Protein AF-0000000080647911 (afdb_homodimer)

Solvent-accessible surface area (backbone atoms only — not comparable to full-atom values): 6614 Å² total; per-residue (Å²): 109,50,60,20,66,79,53,61,47,77,30,85,59,62,48,72,27,66,23,82,26,75,39,93,91,25,66,87,28,44,78,44,38,31,31,69,68,48,30,49,29,31,32,51,41,39,33,70,73,70,39,66,73,65,72,77,80,124,110,50,59,19,66,80,54,62,48,77,30,86,58,63,48,70,27,64,23,82,27,77,40,95,92,24,65,86,28,44,78,44,38,31,30,69,68,47,31,50,29,29,34,52,41,38,34,72,73,70,39,67,73,65,72,76,82,123

Secondary structure (DSSP, 8-state):
-EE-TTT--EES--EEEEE----SS-TT-EEEEE-HHHHHHHHHHHHHHH--------/-EE-TTT--EES--EEEEE----SS-TT-EEEEE-HHHHHHHHHHHHHHH--------

Nearest PDB structures (foldseek):
  8rd8-assembly1_WD  TM=4.766E-01  e=2.858E+00  Psychrobacter urativorans
  6spf-assembly1_X  TM=4.023E-01  e=3.704E+00  Pseudomonas aeruginosa
  4v73-assembly1_BX  TM=4.070E-01  e=8.067E+00  Escherichia coli K-12
  3owq-assembly4_D  TM=4.207E-01  e=9.185E+00  Listeria innocua
  7unw-assembly1_Z  TM=4.017E-01  e=1.724E+00  Pseudomonas aeruginosa PAO1

Sequence (116 aa):
MADCELCGLAKPTLVPVKVQVHTLANPEGAYKGLCQDCLASCEAAYQQHFGEKKEAKKMADCELCGLAKPTLVPVKVQVHTLANPEGAYKGLCQDCLASCEAAYQQHFGEKKEAKK

Radius of gyration: 14.42 Å; Cα contacts (8 Å, |Δi|>4): 205; chains: 2; bounding box: 37×38×33 Å

Foldseek 3Di:
DDAAPPPRDDDPAWDWDWDCDCDPVCNRTDIGTHDPVVVVVVVVVCCVPVNDPPPPPD/DDAAPPPRDDDPAWDWDWDQDCDPVCNRTDIGTHDPVVVVVVVVVCCVPVNDPPPPPD

Structure (mmCIF, N/CA/C/O backbone):
data_AF-0000000080647911-model_v1
#
loop_
_entity.id
_entity.type
_entity.pdbx_description
1 polymer 'F420H2 dehydrogenase subunit O'
#
loop_
_atom_site.group_PDB
_atom_site.id
_atom_site.type_symbol
_atom_site.label_atom_id
_atom_site.label_alt_id
_atom_site.label_comp_id
_atom_site.label_asym_id
_atom_site.label_entity_id
_atom_site.label_seq_id
_atom_site.pdbx_PDB_ins_code
_atom_site.Cartn_x
_atom_site.Cartn_y
_atom_site.Cartn_z
_atom_site.occupancy
_atom_site.B_iso_or_equiv
_atom_site.auth_seq_id
_atom_site.auth_comp_id
_atom_site.auth_asym_id
_atom_site.auth_atom_id
_atom_site.pdbx_PDB_model_num
ATOM 1 N N . MET A 1 1 ? 0.81 2.676 -18.812 1 86.94 1 MET A N 1
ATOM 2 C CA . MET A 1 1 ? -0.008 2.176 -17.719 1 86.94 1 MET A CA 1
ATOM 3 C C . MET A 1 1 ? 0.733 1.097 -16.938 1 86.94 1 MET A C 1
ATOM 5 O O . MET A 1 1 ? 1.538 0.355 -17.5 1 86.94 1 MET A O 1
ATOM 9 N N . ALA A 1 2 ? 0.748 1.232 -15.672 1 92.75 2 ALA A N 1
ATOM 10 C CA . ALA A 1 2 ? 1.342 0.217 -14.812 1 92.75 2 ALA A CA 1
ATOM 11 C C . ALA A 1 2 ? 0.352 -0.241 -13.742 1 92.75 2 ALA A C 1
ATOM 13 O O . ALA A 1 2 ? -0.622 0.457 -13.445 1 92.75 2 ALA A O 1
ATOM 14 N N . ASP A 1 3 ? 0.568 -1.444 -13.227 1 94.31 3 ASP A N 1
ATOM 15 C CA . ASP A 1 3 ? -0.357 -2.002 -12.25 1 94.31 3 ASP A CA 1
ATOM 16 C C . ASP A 1 3 ? -0.062 -1.464 -10.852 1 94.31 3 ASP A C 1
ATOM 18 O O . ASP A 1 3 ? 1.095 -1.431 -10.422 1 94.31 3 ASP A O 1
ATOM 22 N N . CYS A 1 4 ? -1.079 -0.994 -10.172 1 95.94 4 CYS A N 1
ATOM 23 C CA . CYS A 1 4 ? -0.99 -0.615 -8.766 1 95.94 4 CYS A CA 1
ATOM 24 C C . CYS A 1 4 ? -0.626 -1.814 -7.898 1 95.94 4 CYS A C 1
ATOM 26 O O . CYS A 1 4 ? -1.189 -2.898 -8.062 1 95.94 4 CYS A O 1
ATOM 28 N N . GLU A 1 5 ? 0.224 -1.576 -6.918 1 94.81 5 GLU A N 1
ATOM 29 C CA . GLU A 1 5 ? 0.729 -2.688 -6.117 1 94.81 5 GLU A CA 1
ATOM 30 C C . GLU A 1 5 ? -0.291 -3.121 -5.066 1 94.81 5 GLU A C 1
ATOM 32 O O . GLU A 1 5 ? -0.164 -4.195 -4.477 1 94.81 5 GLU A O 1
ATOM 37 N N . LEU A 1 6 ? -1.321 -2.32 -4.867 1 94.94 6 LEU A N 1
ATOM 38 C CA . LEU A 1 6 ? -2.309 -2.695 -3.861 1 94.94 6 LEU A CA 1
ATOM 39 C C . LEU A 1 6 ? -3.58 -3.227 -4.52 1 94.94 6 LEU A C 1
ATOM 41 O O . LEU A 1 6 ? -4.035 -4.328 -4.203 1 94.94 6 LEU A O 1
ATOM 45 N N . CYS A 1 7 ? -4.188 -2.557 -5.473 1 92.69 7 CYS A N 1
ATOM 46 C CA . CYS A 1 7 ? -5.457 -2.992 -6.043 1 92.69 7 CYS A CA 1
ATOM 47 C C . CYS A 1 7 ? -5.227 -3.873 -7.266 1 92.69 7 CYS A C 1
ATOM 49 O O . CYS A 1 7 ? -6.133 -4.586 -7.699 1 92.69 7 CYS A O 1
ATOM 51 N N . GLY A 1 8 ? -4.008 -3.85 -7.871 1 91.5 8 GLY A N 1
ATOM 52 C CA . GLY A 1 8 ? -3.691 -4.695 -9.008 1 91.5 8 GLY A CA 1
ATOM 53 C C . GLY A 1 8 ? -4.262 -4.18 -10.312 1 91.5 8 GLY A C 1
ATOM 54 O O . GLY A 1 8 ? -4.121 -4.824 -11.359 1 91.5 8 GLY A O 1
ATOM 55 N N . LEU A 1 9 ? -4.875 -2.996 -10.32 1 89.62 9 LEU A N 1
ATOM 56 C CA . LEU A 1 9 ? -5.484 -2.443 -11.523 1 89.62 9 LEU A CA 1
ATOM 57 C C . LEU A 1 9 ? -4.477 -1.605 -12.305 1 89.62 9 LEU A C 1
ATOM 59 O O . LEU A 1 9 ? -3.604 -0.966 -11.711 1 89.62 9 LEU A O 1
ATOM 63 N N . ALA A 1 10 ? -4.691 -1.656 -13.602 1 92.25 10 ALA A N 1
ATOM 64 C CA . ALA A 1 10 ? -3.873 -0.822 -14.477 1 92.25 10 ALA A CA 1
ATOM 65 C C . ALA A 1 10 ? -4.312 0.638 -14.414 1 92.25 10 ALA A C 1
ATOM 67 O O . ALA A 1 10 ? -5.488 0.95 -14.617 1 92.25 10 ALA A O 1
ATOM 68 N N . LYS A 1 11 ? -3.314 1.508 -14.047 1 92.69 11 LYS A N 1
ATOM 69 C CA . LYS A 1 11 ? -3.584 2.936 -13.906 1 92.69 11 LYS A CA 1
ATOM 70 C C . LYS A 1 11 ? -2.613 3.766 -14.742 1 92.69 11 LYS A C 1
ATOM 72 O O . LYS A 1 11 ? -1.468 3.361 -14.953 1 92.69 11 LYS A O 1
ATOM 77 N N . PRO A 1 12 ? -3.158 4.945 -15.227 1 93.25 12 PRO A N 1
ATOM 78 C CA . PRO A 1 12 ? -2.299 5.777 -16.078 1 93.25 12 PRO A CA 1
ATOM 79 C C . PRO A 1 12 ? -1.098 6.344 -15.32 1 93.25 12 PRO A C 1
ATOM 81 O O . PRO A 1 12 ? -0.047 6.59 -15.922 1 93.25 12 PRO A O 1
ATOM 84 N N . THR A 1 13 ? -1.281 6.602 -14.039 1 93.62 13 THR A N 1
ATOM 85 C CA . THR A 1 13 ? -0.213 7.168 -13.227 1 93.62 13 THR A CA 1
ATOM 86 C C . THR A 1 13 ? -0.153 6.48 -11.859 1 93.62 13 THR A C 1
ATOM 88 O O . THR A 1 13 ? -1.182 6.062 -11.328 1 93.62 13 THR A O 1
ATOM 91 N N . LEU A 1 14 ? 1.068 6.262 -11.516 1 97.12 14 LEU A N 1
ATOM 92 C CA . LEU A 1 14 ? 1.311 5.734 -10.18 1 97.12 14 LEU A CA 1
ATOM 93 C C . LEU A 1 14 ? 2.211 6.672 -9.383 1 97.12 14 LEU A C 1
ATOM 95 O O . LEU A 1 14 ? 3.072 7.348 -9.953 1 97.12 14 LEU A O 1
ATOM 99 N N . VAL A 1 15 ? 1.99 6.758 -8.086 1 97.06 15 VAL A N 1
ATOM 100 C CA . VAL A 1 15 ? 2.836 7.512 -7.168 1 97.06 15 VAL A CA 1
ATOM 101 C C . VAL A 1 15 ? 3.848 6.574 -6.512 1 97.06 15 VAL A C 1
ATOM 103 O O . VAL A 1 15 ? 3.473 5.547 -5.938 1 97.06 15 VAL A O 1
ATOM 106 N N . PRO A 1 16 ? 5.125 6.898 -6.656 1 96.81 16 PRO A N 1
ATOM 107 C CA . PRO A 1 16 ? 6.133 6.055 -6.012 1 96.81 16 PRO A CA 1
ATOM 108 C C . PRO A 1 16 ? 6.121 6.18 -4.488 1 96.81 16 PRO A C 1
ATOM 110 O O . PRO A 1 16 ? 6.098 7.293 -3.957 1 96.81 16 PRO A O 1
ATOM 113 N N . VAL A 1 17 ? 6.125 5 -3.844 1 96.69 17 VAL A N 1
ATOM 114 C CA . VAL A 1 17 ? 6.195 4.938 -2.389 1 96.69 17 VAL A CA 1
ATOM 115 C C . VAL A 1 17 ? 7.422 4.129 -1.968 1 96.69 17 VAL A C 1
ATOM 117 O O . VAL A 1 17 ? 7.598 2.986 -2.4 1 96.69 17 VAL A O 1
ATOM 12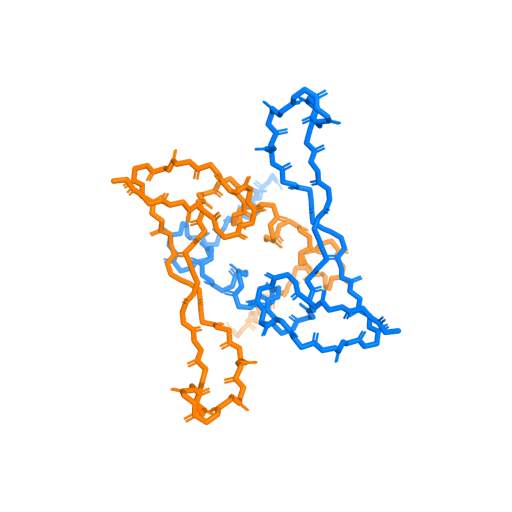0 N N . LYS A 1 18 ? 8.281 4.711 -1.096 1 94.5 18 LYS A N 1
ATOM 121 C CA . LYS A 1 18 ? 9.453 3.996 -0.601 1 94.5 18 LYS A CA 1
ATOM 122 C C . LYS A 1 18 ? 9.086 3.09 0.571 1 94.5 18 LYS A C 1
ATOM 124 O O . LYS A 1 18 ? 8.5 3.545 1.557 1 94.5 18 LYS A O 1
ATOM 129 N N . VAL A 1 19 ? 9.336 1.818 0.325 1 93.44 19 VAL A N 1
ATOM 130 C CA . VAL A 1 19 ? 9.07 0.863 1.395 1 93.44 19 VAL A CA 1
ATOM 131 C C . VAL A 1 19 ? 10.383 0.259 1.891 1 93.44 19 VAL A C 1
ATOM 133 O O . VAL A 1 19 ? 11.305 0.03 1.104 1 93.44 19 VAL A O 1
ATOM 136 N N . GLN A 1 20 ? 10.422 0.04 3.203 1 83 20 GLN A N 1
ATOM 137 C CA . GLN A 1 20 ? 11.656 -0.433 3.811 1 83 20 GLN A CA 1
ATOM 138 C C . GLN A 1 20 ? 11.773 -1.951 3.715 1 83 20 GLN A C 1
ATOM 140 O O . GLN A 1 20 ? 11.227 -2.674 4.551 1 83 20 GLN A O 1
ATOM 145 N N . VAL A 1 21 ? 12.242 -2.445 2.6 1 80.44 21 VAL A N 1
ATOM 146 C CA . VAL A 1 21 ? 12.57 -3.855 2.414 1 80.44 21 VAL A CA 1
ATOM 147 C C . VAL A 1 21 ? 14.086 -4.031 2.387 1 80.44 21 VAL A C 1
ATOM 149 O O . VAL A 1 21 ? 14.797 -3.27 1.72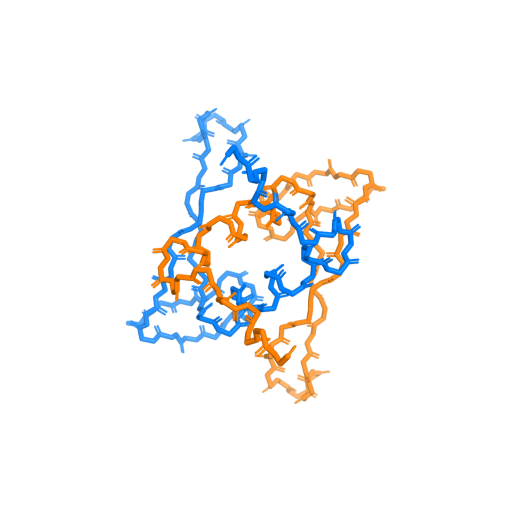6 1 80.44 21 VAL A O 1
ATOM 152 N N . HIS A 1 22 ? 14.578 -4.812 3.375 1 77 22 HIS A N 1
ATOM 153 C CA . HIS A 1 22 ? 16.016 -5 3.48 1 77 22 HIS A CA 1
ATOM 154 C C . HIS A 1 22 ? 16.438 -6.367 2.943 1 77 22 HIS A C 1
ATOM 156 O O . HIS A 1 22 ? 16.734 -7.277 3.719 1 77 22 HIS A O 1
ATOM 162 N N . THR A 1 23 ? 16.25 -6.469 1.692 1 74.44 23 THR A N 1
ATOM 163 C CA . THR A 1 23 ? 16.75 -7.668 1.037 1 74.44 23 THR A CA 1
ATOM 164 C C . THR A 1 23 ? 18.094 -7.387 0.358 1 74.44 23 THR A C 1
ATOM 166 O O . THR A 1 23 ? 18.516 -6.23 0.254 1 74.44 23 THR A O 1
ATOM 169 N N . LEU A 1 24 ? 18.781 -8.414 0.053 1 80.56 24 LEU A N 1
ATOM 170 C CA . LEU A 1 24 ? 20.062 -8.273 -0.637 1 80.56 24 LEU A CA 1
ATOM 171 C C . LEU A 1 24 ? 19.906 -7.406 -1.887 1 80.56 24 LEU A C 1
ATOM 173 O O . LEU A 1 24 ? 20.797 -6.613 -2.207 1 80.56 24 LEU A O 1
ATOM 177 N N . ALA A 1 25 ? 18.828 -7.555 -2.559 1 77.19 25 ALA A N 1
ATOM 178 C CA . ALA A 1 25 ? 18.562 -6.809 -3.787 1 77.19 25 ALA A CA 1
ATOM 179 C C . ALA A 1 25 ? 18.156 -5.371 -3.479 1 77.19 25 ALA A C 1
ATOM 181 O O . ALA A 1 25 ? 18.391 -4.465 -4.281 1 77.19 25 ALA A O 1
ATOM 182 N N . ASN A 1 26 ? 17.547 -5.117 -2.348 1 77.44 26 ASN A N 1
ATOM 183 C CA . ASN A 1 26 ? 17.094 -3.791 -1.96 1 77.44 26 ASN A CA 1
ATOM 184 C C . ASN A 1 26 ? 17.453 -3.473 -0.512 1 77.44 26 ASN A C 1
ATOM 186 O O . ASN A 1 26 ? 16.562 -3.381 0.346 1 77.44 26 ASN A O 1
ATOM 190 N N . PRO A 1 27 ? 18.766 -3.217 -0.279 1 79.62 27 PRO A N 1
ATOM 191 C CA . PRO A 1 27 ? 19.203 -3.041 1.104 1 79.62 27 PRO A CA 1
ATOM 192 C C . PRO A 1 27 ? 18.672 -1.765 1.743 1 79.62 27 PRO A C 1
ATOM 194 O O . PRO A 1 27 ? 18.594 -1.669 2.971 1 79.62 27 PRO A O 1
ATOM 197 N N . GLU A 1 28 ? 18.391 -0.787 0.853 1 79.81 28 GLU A N 1
ATOM 198 C CA . GLU A 1 28 ? 17.969 0.481 1.437 1 79.81 28 GLU A CA 1
ATOM 199 C C . GLU A 1 28 ? 16.453 0.68 1.286 1 79.81 28 GLU A C 1
ATOM 201 O O . GLU A 1 28 ? 15.922 1.708 1.699 1 79.81 28 GLU A O 1
ATOM 206 N N . GLY A 1 29 ? 15.82 -0.229 0.703 1 87.75 29 GLY A N 1
ATOM 207 C CA . GLY A 1 29 ? 14.398 -0.106 0.436 1 87.75 29 GLY A CA 1
ATOM 208 C C . GLY A 1 29 ? 14.055 -0.245 -1.034 1 87.75 29 GLY A C 1
ATOM 209 O O . GLY A 1 29 ? 14.945 -0.382 -1.876 1 87.75 29 GLY A O 1
ATOM 210 N N . ALA A 1 30 ? 12.789 -0.427 -1.296 1 90.31 30 ALA A N 1
ATOM 211 C CA . ALA A 1 30 ? 12.258 -0.532 -2.652 1 90.31 30 ALA A CA 1
ATOM 212 C C . ALA A 1 30 ? 11.117 0.457 -2.873 1 90.31 30 ALA A C 1
ATOM 214 O O . ALA A 1 30 ? 10.547 0.979 -1.913 1 90.31 30 ALA A O 1
ATOM 215 N N . TYR A 1 31 ? 10.953 0.765 -4.227 1 93.31 31 TYR A N 1
ATOM 216 C CA . TYR A 1 31 ? 9.836 1.635 -4.562 1 93.31 31 TYR A CA 1
ATOM 217 C C . TYR A 1 31 ? 8.648 0.825 -5.078 1 93.31 31 TYR A C 1
ATOM 219 O O . TYR A 1 31 ? 8.828 -0.124 -5.848 1 93.31 31 TYR A O 1
ATOM 227 N N . LYS A 1 32 ? 7.473 1.165 -4.531 1 95.56 32 LYS A N 1
ATOM 228 C CA . LYS A 1 32 ? 6.203 0.602 -4.977 1 95.56 32 LYS A CA 1
ATOM 229 C C . LYS A 1 32 ? 5.301 1.68 -5.574 1 95.56 32 LYS A C 1
ATOM 231 O O . LYS A 1 32 ? 5.258 2.807 -5.074 1 95.56 32 LYS A O 1
ATOM 236 N N . GLY A 1 33 ? 4.605 1.303 -6.676 1 96.88 33 GLY A N 1
ATOM 237 C CA . GLY A 1 33 ? 3.705 2.248 -7.32 1 96.88 33 GLY A CA 1
ATOM 238 C C . GLY A 1 33 ? 2.256 2.064 -6.91 1 96.88 33 GLY A C 1
ATOM 239 O O . GLY A 1 33 ? 1.679 0.995 -7.117 1 96.88 33 GLY A O 1
ATOM 240 N N . LEU A 1 34 ? 1.662 3.111 -6.359 1 97.06 34 LEU A N 1
ATOM 241 C CA . LEU A 1 34 ? 0.261 3.078 -5.953 1 97.06 34 LEU A CA 1
ATOM 242 C C . LEU A 1 34 ? -0.554 4.105 -6.734 1 97.06 34 LEU A C 1
ATOM 244 O O . LEU A 1 34 ? -0.067 5.199 -7.023 1 97.06 34 LEU A O 1
ATOM 248 N N . CYS A 1 35 ? -1.748 3.746 -7.055 1 96.12 35 CYS A N 1
ATOM 249 C CA . CYS A 1 35 ? -2.629 4.723 -7.691 1 96.12 35 CYS A CA 1
ATOM 250 C C . CYS A 1 35 ? -3.168 5.715 -6.668 1 96.12 35 CYS A C 1
ATOM 252 O O . CYS A 1 35 ? -3.006 5.52 -5.461 1 96.12 35 CYS A O 1
ATOM 254 N N . GLN A 1 36 ? -3.77 6.719 -7.133 1 94.88 36 GLN A N 1
ATOM 255 C CA . GLN A 1 36 ? -4.238 7.793 -6.262 1 94.88 36 GLN A CA 1
ATOM 256 C C . GLN A 1 36 ? -5.289 7.285 -5.281 1 94.88 36 GLN A C 1
ATOM 258 O O . GLN A 1 36 ? -5.281 7.648 -4.105 1 94.88 36 GLN A O 1
ATOM 263 N N . ASP A 1 37 ? -6.16 6.434 -5.68 1 93.62 37 ASP A N 1
ATOM 264 C CA . ASP A 1 37 ? -7.246 5.938 -4.836 1 93.62 37 ASP A CA 1
ATOM 265 C C . ASP A 1 37 ? -6.703 5.094 -3.686 1 93.62 37 ASP A C 1
ATOM 267 O O . ASP A 1 37 ? -7.141 5.238 -2.543 1 93.62 37 ASP A O 1
ATOM 271 N N . CYS A 1 38 ? -5.793 4.258 -4.027 1 96.12 38 CYS A N 1
ATOM 272 C CA . CYS A 1 38 ? -5.207 3.414 -2.992 1 96.12 38 CYS A CA 1
ATOM 273 C C . CYS A 1 38 ? -4.355 4.238 -2.035 1 96.12 38 CYS A C 1
ATOM 275 O O . CYS A 1 38 ? -4.352 3.99 -0.828 1 96.12 38 CYS A O 1
ATOM 277 N N . LEU A 1 39 ? -3.627 5.25 -2.574 1 96.5 39 LEU A N 1
ATOM 278 C CA . LEU A 1 39 ? -2.826 6.117 -1.715 1 96.5 39 LEU A CA 1
ATOM 279 C C . LEU A 1 39 ? -3.715 6.902 -0.756 1 96.5 39 LEU A C 1
ATOM 281 O O . LEU A 1 39 ? -3.371 7.074 0.416 1 96.5 39 LEU A O 1
ATOM 285 N N . ALA A 1 40 ? -4.852 7.324 -1.248 1 95.38 40 ALA A N 1
ATOM 286 C CA . ALA A 1 40 ? -5.805 8.039 -0.4 1 95.38 40 ALA A CA 1
ATOM 287 C C . ALA A 1 40 ? -6.344 7.129 0.7 1 95.38 40 ALA A C 1
ATOM 289 O O . ALA A 1 40 ? -6.52 7.562 1.842 1 95.38 40 ALA A O 1
ATOM 290 N N . SER A 1 41 ? -6.613 5.918 0.319 1 95.88 41 SER A N 1
ATOM 291 C CA . SER A 1 41 ? -7.066 4.949 1.309 1 95.88 41 SER A CA 1
ATOM 292 C C . SER A 1 41 ? -6.012 4.727 2.389 1 95.88 41 SER A C 1
ATOM 294 O O . SER A 1 41 ? -6.344 4.586 3.568 1 95.88 41 SER A O 1
ATOM 296 N N . CYS A 1 42 ? -4.75 4.676 2.014 1 96.56 42 CYS A N 1
ATOM 297 C CA . CYS A 1 42 ? -3.656 4.516 2.965 1 96.56 42 CYS A CA 1
ATOM 298 C C . CYS A 1 42 ? -3.559 5.715 3.896 1 96.56 42 CYS A C 1
ATOM 300 O O . CYS A 1 42 ? -3.35 5.559 5.102 1 96.56 42 CYS A O 1
ATOM 302 N N . GLU A 1 43 ? -3.711 6.883 3.322 1 95.38 43 GLU A N 1
ATOM 303 C CA . GLU A 1 43 ? -3.666 8.109 4.113 1 95.38 43 GLU A CA 1
ATOM 304 C C . GLU A 1 43 ? -4.781 8.141 5.152 1 95.38 43 GLU A C 1
ATOM 306 O O . GLU A 1 43 ? -4.543 8.461 6.32 1 95.38 43 GLU A O 1
ATOM 311 N N . ALA A 1 44 ? -5.969 7.766 4.715 1 94.94 44 ALA A N 1
ATOM 312 C CA . ALA A 1 44 ? -7.113 7.723 5.625 1 94.94 44 ALA A CA 1
ATOM 313 C C . ALA A 1 44 ? -6.887 6.711 6.742 1 94.94 44 ALA A C 1
ATOM 315 O O . ALA A 1 44 ? -7.195 6.98 7.906 1 94.94 44 ALA A O 1
ATOM 316 N N . ALA A 1 45 ? -6.355 5.602 6.402 1 96 45 ALA A N 1
ATOM 317 C CA . ALA A 1 45 ? -6.086 4.566 7.395 1 96 45 ALA A CA 1
ATOM 318 C C . ALA A 1 45 ? -5.039 5.027 8.398 1 96 45 ALA A C 1
ATOM 320 O O . ALA A 1 45 ? -5.16 4.762 9.602 1 96 45 ALA A O 1
ATOM 321 N N . TYR A 1 46 ? -4.043 5.684 7.914 1 95.19 46 TYR A N 1
ATOM 322 C CA . TYR A 1 46 ? -3.01 6.215 8.797 1 95.19 46 TYR A CA 1
ATOM 323 C C . TYR A 1 46 ? -3.602 7.188 9.805 1 95.19 46 TYR A C 1
ATOM 325 O O . TYR A 1 46 ? -3.342 7.078 11.008 1 95.19 46 TYR A O 1
ATOM 333 N N . GLN A 1 47 ? -4.449 8.031 9.266 1 94.12 47 GLN A N 1
ATOM 334 C CA . GLN A 1 47 ? -5.043 9.055 10.117 1 94.12 47 GLN A CA 1
ATOM 335 C C . GLN A 1 47 ? -6.008 8.445 11.125 1 94.12 47 GLN A C 1
ATOM 337 O O . GLN A 1 47 ? -6.062 8.875 12.281 1 94.12 47 GLN A O 1
ATOM 342 N N . GLN A 1 48 ? -6.645 7.5 10.727 1 94.81 48 GLN A N 1
ATOM 343 C CA . GLN A 1 48 ? -7.605 6.828 11.594 1 94.81 48 GLN A CA 1
ATOM 344 C C . GLN A 1 48 ? -6.898 6.066 12.711 1 94.81 48 GLN A C 1
ATOM 346 O O . GLN A 1 48 ? -7.383 6.031 13.844 1 94.81 48 GLN A O 1
ATOM 351 N N . HIS A 1 49 ? -5.793 5.5 12.484 1 94.88 49 HIS A N 1
ATOM 352 C CA . HIS A 1 49 ? -5.141 4.602 13.43 1 94.88 49 HIS A CA 1
ATOM 353 C C . HIS A 1 49 ? -4.102 5.34 14.266 1 94.88 49 HIS A C 1
ATOM 355 O O . HIS A 1 49 ? -3.869 4.988 15.43 1 94.88 49 HIS A O 1
ATOM 361 N N . PHE A 1 50 ? -3.498 6.234 13.641 1 91.81 50 PHE A N 1
ATOM 362 C CA . PHE A 1 50 ? -2.371 6.855 14.328 1 91.81 50 PHE A CA 1
ATOM 363 C C . PHE A 1 50 ? -2.621 8.344 14.539 1 91.81 50 PHE A C 1
ATOM 365 O O . PHE A 1 50 ? -1.898 9 15.297 1 91.81 50 PHE A O 1
ATOM 372 N N . GLY A 1 51 ? -3.736 8.766 14.086 1 78.81 51 GLY A N 1
ATOM 373 C CA . GLY A 1 51 ? -4.109 10.156 14.305 1 78.81 51 GLY A CA 1
ATOM 374 C C . GLY A 1 51 ? -3.393 11.117 13.367 1 78.81 51 GLY A C 1
ATOM 375 O O . GLY A 1 51 ? -2.459 10.727 12.664 1 78.81 51 GLY A O 1
ATOM 376 N N . GLU A 1 52 ? -4.188 12.109 12.969 1 64.19 52 GLU A N 1
ATOM 377 C CA . GLU A 1 52 ? -3.631 13.172 12.141 1 64.19 52 GLU A CA 1
ATOM 378 C C . GLU A 1 52 ? -2.291 13.656 12.688 1 64.19 52 GLU A C 1
ATOM 380 O O . GLU A 1 52 ? -2.127 13.805 13.898 1 64.19 52 GLU A O 1
ATOM 385 N N . LYS A 1 53 ? -1.193 13.039 12.117 1 53.31 53 LYS A N 1
ATOM 386 C CA . LYS A 1 53 ? -0.008 13.727 12.617 1 53.31 53 LYS A CA 1
ATOM 387 C C . LYS A 1 53 ? -0.278 15.219 12.805 1 53.31 53 LYS A C 1
ATOM 389 O O . LYS A 1 53 ? -0.63 15.914 11.844 1 53.31 53 LYS A O 1
ATOM 394 N N . LYS A 1 54 ? -0.848 15.656 13.82 1 44.44 54 LYS A N 1
ATOM 395 C CA . LYS A 1 54 ? -0.798 17.094 14.078 1 44.44 54 LYS A CA 1
ATOM 396 C C . LYS A 1 54 ? 0.462 17.719 13.477 1 44.44 54 LYS A C 1
ATOM 398 O O . LYS A 1 54 ? 1.576 17.281 13.781 1 44.44 54 LYS A O 1
ATOM 403 N N . GLU A 1 55 ? 0.649 18.125 12.148 1 40.84 55 GLU A N 1
ATOM 404 C CA . GLU A 1 55 ? 1.721 19.109 11.969 1 40.84 55 GLU A CA 1
ATOM 405 C C . GLU A 1 55 ? 2.188 19.672 13.305 1 40.84 55 GLU A C 1
ATOM 407 O O . GLU A 1 55 ? 1.376 20.156 14.102 1 40.84 55 GLU A O 1
ATOM 412 N N . ALA A 1 56 ? 3.119 19.109 14.094 1 39.56 56 ALA A N 1
ATOM 413 C CA . ALA A 1 56 ? 3.734 19.938 15.125 1 39.56 56 ALA A CA 1
ATOM 414 C C . ALA A 1 56 ? 3.721 21.406 14.719 1 39.56 56 ALA A C 1
ATOM 416 O O . ALA A 1 56 ? 4.293 21.781 13.695 1 39.56 56 ALA A O 1
ATOM 417 N N . LYS A 1 57 ? 2.652 22.234 14.859 1 38.88 57 LYS A N 1
ATOM 418 C CA . LYS A 1 57 ? 2.758 23.688 15.016 1 38.88 57 LYS A CA 1
ATOM 419 C C . LYS A 1 57 ? 4.086 24.078 15.648 1 38.88 57 LYS A C 1
ATOM 421 O O . LYS A 1 57 ? 4.316 23.812 16.828 1 38.88 57 LYS A O 1
ATOM 426 N N . LYS A 1 58 ? 5.293 23.969 15.047 1 34.28 58 LYS A N 1
ATOM 427 C CA . LYS A 1 58 ? 6.16 25.031 15.555 1 34.28 58 LYS A CA 1
ATOM 428 C C . LYS A 1 58 ? 5.535 26.406 15.336 1 34.28 58 LYS A C 1
ATOM 430 O O . LYS A 1 58 ? 4.98 26.688 14.266 1 34.28 58 LYS A O 1
ATOM 435 N N . MET B 1 1 ? 1.552 -13.266 13.086 1 87.5 1 MET B N 1
ATOM 436 C CA . MET B 1 1 ? 2.297 -12.43 12.148 1 87.5 1 MET B CA 1
ATOM 437 C C . MET B 1 1 ? 1.785 -12.617 10.727 1 87.5 1 MET B C 1
ATOM 439 O O . MET B 1 1 ? 1.337 -13.703 10.359 1 87.5 1 MET B O 1
ATOM 443 N N . ALA B 1 2 ? 1.549 -11.555 10.078 1 92.81 2 ALA B N 1
ATOM 444 C CA . ALA B 1 2 ? 1.149 -11.602 8.672 1 92.81 2 ALA B CA 1
ATOM 445 C C . ALA B 1 2 ? 2.064 -10.742 7.812 1 92.81 2 ALA B C 1
ATOM 447 O O . ALA B 1 2 ? 2.744 -9.844 8.32 1 92.81 2 ALA B O 1
ATOM 448 N N . ASP B 1 3 ? 2.129 -11.078 6.523 1 94.31 3 ASP B N 1
ATOM 449 C CA . ASP B 1 3 ? 3.021 -10.352 5.625 1 94.31 3 ASP B CA 1
ATOM 450 C C . ASP B 1 3 ? 2.381 -9.055 5.152 1 94.31 3 ASP B C 1
ATOM 452 O O . ASP B 1 3 ? 1.216 -9.039 4.75 1 94.31 3 ASP B O 1
ATOM 456 N N . CYS B 1 4 ? 3.105 -7.957 5.27 1 95.81 4 CYS B N 1
ATOM 457 C CA . CYS B 1 4 ? 2.707 -6.676 4.699 1 95.81 4 CYS B CA 1
ATOM 458 C C . CYS B 1 4 ? 2.584 -6.766 3.182 1 95.81 4 CYS B C 1
ATOM 460 O O . CYS B 1 4 ? 3.455 -7.336 2.518 1 95.81 4 CYS B O 1
ATOM 462 N N . GLU B 1 5 ? 1.578 -6.117 2.639 1 94.81 5 GLU B N 1
ATOM 463 C CA . GLU B 1 5 ? 1.305 -6.254 1.212 1 94.81 5 GLU B CA 1
ATOM 464 C C . GLU B 1 5 ? 2.238 -5.379 0.383 1 94.81 5 GLU B C 1
ATOM 466 O O . GLU B 1 5 ? 2.34 -5.547 -0.834 1 94.81 5 GLU B O 1
ATOM 471 N N . LEU B 1 6 ? 2.959 -4.484 1.037 1 94.88 6 LEU B N 1
ATOM 472 C CA . LEU B 1 6 ? 3.857 -3.621 0.276 1 94.88 6 LEU B CA 1
ATOM 473 C C . LEU B 1 6 ? 5.309 -4.066 0.445 1 94.88 6 LEU B C 1
ATOM 475 O O . LEU B 1 6 ? 6.004 -4.312 -0.542 1 94.88 6 LEU B O 1
ATOM 479 N N . CYS B 1 7 ? 5.812 -4.25 1.643 1 92.56 7 CYS B N 1
ATOM 480 C CA . CYS B 1 7 ? 7.219 -4.574 1.832 1 92.56 7 CYS B CA 1
ATOM 481 C C . CYS B 1 7 ? 7.438 -6.082 1.853 1 92.56 7 CYS B C 1
ATOM 483 O O . CYS B 1 7 ? 8.562 -6.555 1.689 1 92.56 7 CYS B O 1
ATOM 485 N N . GLY B 1 8 ? 6.375 -6.895 2.068 1 91.56 8 GLY B N 1
ATOM 486 C CA . GLY B 1 8 ? 6.484 -8.344 2.053 1 91.56 8 GLY B CA 1
ATOM 487 C C . GLY B 1 8 ? 7.066 -8.906 3.336 1 91.56 8 GLY B C 1
ATOM 488 O O . GLY B 1 8 ? 7.27 -10.117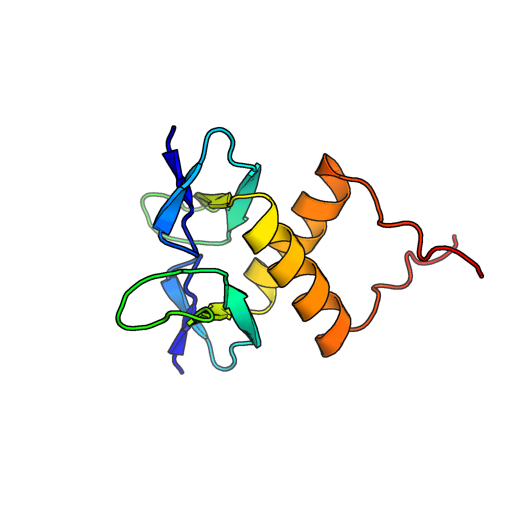 3.451 1 91.56 8 GLY B O 1
ATOM 489 N N . LEU B 1 9 ? 7.312 -8.07 4.348 1 89.5 9 LEU B N 1
ATOM 490 C CA . LEU B 1 9 ? 7.906 -8.531 5.602 1 89.5 9 LEU B CA 1
ATOM 491 C C . LEU B 1 9 ? 6.824 -8.977 6.582 1 89.5 9 LEU B C 1
ATOM 493 O O . LEU B 1 9 ? 5.727 -8.414 6.598 1 89.5 9 LEU B O 1
ATOM 497 N N . ALA B 1 10 ? 7.223 -9.953 7.363 1 92.25 10 ALA B N 1
ATOM 498 C CA . ALA B 1 10 ? 6.332 -10.422 8.422 1 92.25 10 ALA B CA 1
ATOM 499 C C . ALA B 1 10 ? 6.316 -9.438 9.594 1 92.25 10 ALA B C 1
ATOM 501 O O . ALA B 1 10 ? 7.367 -9.102 10.141 1 92.25 10 ALA B O 1
ATOM 502 N N . LYS B 1 11 ? 5.082 -8.961 9.898 1 92.69 11 LYS B N 1
ATOM 503 C CA . LYS B 1 11 ? 4.902 -7.984 10.969 1 92.69 11 LYS B CA 1
ATOM 504 C C . LYS B 1 11 ? 3.859 -8.461 11.977 1 92.69 11 LYS B C 1
ATOM 506 O O . LYS B 1 11 ? 2.928 -9.18 11.617 1 92.69 11 LYS B O 1
ATOM 511 N N . PRO B 1 12 ? 4.098 -8.031 13.281 1 93.38 12 PRO B N 1
ATOM 512 C CA . PRO B 1 12 ? 3.162 -8.484 14.312 1 93.38 12 PRO B CA 1
ATOM 513 C C . PRO B 1 12 ? 1.752 -7.934 14.117 1 93.38 12 PRO B C 1
ATOM 515 O O . PRO B 1 12 ? 0.773 -8.57 14.508 1 93.38 12 PRO B O 1
ATOM 518 N N . THR B 1 13 ? 1.663 -6.734 13.586 1 93.5 13 THR B N 1
ATOM 519 C CA . THR B 1 13 ? 0.368 -6.098 13.367 1 93.5 13 THR B CA 1
ATOM 520 C C . THR B 1 13 ? 0.319 -5.426 12 1 93.5 13 THR B C 1
ATOM 522 O O . THR B 1 13 ? 1.338 -4.938 11.508 1 93.5 13 THR B O 1
ATOM 525 N N . LEU B 1 14 ? -0.821 -5.629 11.438 1 97.12 14 LEU B N 1
ATOM 526 C CA . LEU B 1 14 ? -1.084 -4.938 10.18 1 97.12 14 LEU B CA 1
ATOM 527 C C . LEU B 1 14 ? -2.32 -4.051 10.297 1 97.12 14 LEU B C 1
ATOM 529 O O . LEU B 1 14 ? -3.248 -4.367 11.047 1 97.12 14 LEU B O 1
ATOM 533 N N . VAL B 1 15 ? -2.32 -2.926 9.602 1 97.12 15 VAL B N 1
ATOM 534 C CA . VAL B 1 15 ? -3.469 -2.031 9.5 1 97.12 15 VAL B CA 1
ATOM 535 C C . VAL B 1 15 ? -4.254 -2.33 8.227 1 97.12 15 VAL B C 1
ATOM 537 O O . VAL B 1 15 ? -3.684 -2.355 7.133 1 97.12 15 VAL B O 1
ATOM 540 N N . PRO B 1 16 ? -5.535 -2.627 8.375 1 96.88 16 PRO B N 1
ATOM 541 C CA . PRO B 1 16 ? -6.34 -2.883 7.18 1 96.88 16 PRO B CA 1
ATOM 542 C C . PRO B 1 16 ? -6.582 -1.624 6.355 1 96.88 16 PRO B C 1
ATOM 544 O O . PRO B 1 16 ? -6.953 -0.583 6.902 1 96.88 16 PRO B O 1
ATOM 547 N N . VAL B 1 17 ? -6.348 -1.787 5.047 1 96.75 17 VAL B N 1
ATOM 548 C CA . VAL B 1 17 ? -6.605 -0.708 4.102 1 96.75 17 VAL B CA 1
ATOM 549 C C . VAL B 1 17 ? -7.59 -1.179 3.035 1 96.75 17 VAL B C 1
ATOM 551 O O . VAL B 1 17 ? -7.375 -2.209 2.393 1 96.75 17 VAL B O 1
ATOM 554 N N . LYS B 1 18 ? -8.68 -0.416 2.82 1 94.56 18 LYS B N 1
ATOM 555 C CA . LYS B 1 18 ? -9.656 -0.763 1.792 1 94.56 18 LYS B CA 1
ATOM 556 C C . LYS B 1 18 ? -9.219 -0.251 0.423 1 94.56 18 LYS B C 1
ATOM 558 O O . LYS B 1 18 ? -8.938 0.938 0.26 1 94.56 18 LYS B O 1
ATOM 563 N N . VAL B 1 19 ? -9.086 -1.219 -0.435 1 93.5 19 VAL B N 1
ATOM 564 C CA . VAL B 1 19 ? -8.703 -0.841 -1.792 1 93.5 19 VAL B CA 1
ATOM 565 C C . VAL B 1 19 ? -9.836 -1.173 -2.758 1 93.5 19 VAL B C 1
ATOM 567 O O . VAL B 1 19 ? -10.547 -2.164 -2.572 1 93.5 19 VAL B O 1
ATOM 570 N N . GLN B 1 20 ? -9.961 -0.308 -3.752 1 83.31 20 GLN B N 1
ATOM 571 C CA . GLN B 1 20 ? -11.07 -0.461 -4.68 1 83.31 20 GLN B CA 1
ATOM 572 C C . GLN B 1 20 ? -10.719 -1.433 -5.805 1 83.31 20 GLN B C 1
ATOM 574 O O . GLN B 1 20 ? -10.102 -1.045 -6.797 1 83.31 20 GLN B O 1
ATOM 579 N N . VAL B 1 21 ? -10.898 -2.701 -5.57 1 80.94 21 VAL B N 1
ATOM 580 C CA . VAL B 1 21 ? -10.773 -3.74 -6.59 1 80.94 21 VAL B CA 1
ATOM 581 C C . VAL B 1 21 ? -12.156 -4.289 -6.941 1 80.94 21 VAL B C 1
ATOM 583 O O . VAL B 1 21 ? -12.961 -4.578 -6.055 1 80.94 21 VAL B O 1
ATOM 586 N N . HIS B 1 22 ? -12.531 -4.113 -8.219 1 77.69 22 HIS B N 1
ATOM 587 C CA . HIS B 1 22 ? -13.859 -4.551 -8.648 1 77.69 22 HIS B CA 1
ATOM 588 C C . HIS B 1 22 ? -13.781 -5.859 -9.43 1 77.69 22 HIS B C 1
ATOM 590 O O . HIS B 1 22 ? -13.922 -5.867 -10.648 1 77.69 22 HIS B O 1
ATOM 596 N N . THR B 1 23 ? -13.398 -6.832 -8.719 1 74.56 23 THR B N 1
ATOM 597 C CA . THR B 1 23 ? -13.438 -8.164 -9.305 1 74.56 23 THR B CA 1
ATOM 598 C C . THR B 1 23 ? -14.695 -8.914 -8.867 1 74.56 23 THR B C 1
ATOM 600 O O . THR B 1 23 ? -15.422 -8.453 -7.988 1 74.56 23 THR B O 1
ATOM 603 N N . LEU B 1 24 ? -15 -9.938 -9.586 1 81.44 24 LEU B N 1
ATOM 604 C CA . LEU B 1 24 ? -16.156 -10.75 -9.242 1 81.44 24 LEU B CA 1
ATOM 605 C C . LEU B 1 24 ? -16.109 -11.188 -7.781 1 81.44 24 LEU B C 1
ATOM 607 O O . LEU B 1 24 ? -17.141 -11.234 -7.105 1 81.44 24 LEU B O 1
ATOM 611 N N . ALA B 1 25 ? -14.938 -11.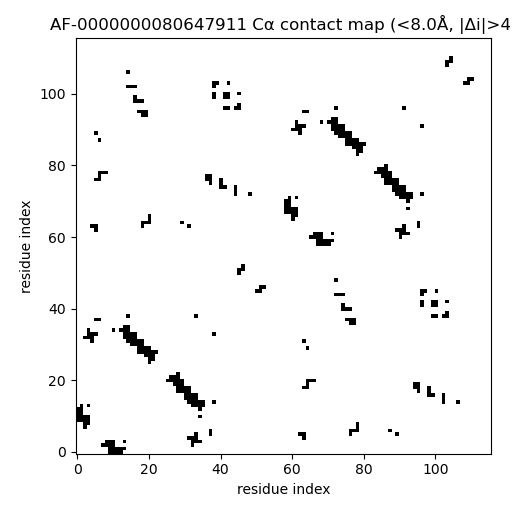461 -7.316 1 78 25 ALA B N 1
ATOM 612 C CA . ALA B 1 25 ? -14.742 -11.914 -5.938 1 78 25 ALA B CA 1
ATOM 613 C C . ALA B 1 25 ? -14.82 -10.742 -4.965 1 78 25 ALA B C 1
ATOM 615 O O . ALA B 1 25 ? -15.211 -10.914 -3.807 1 78 25 ALA B O 1
ATOM 616 N N . ASN B 1 26 ? -14.461 -9.57 -5.375 1 78.12 26 ASN B N 1
ATOM 617 C CA . ASN B 1 26 ? -14.453 -8.383 -4.523 1 78.12 26 ASN B CA 1
ATOM 618 C C . ASN B 1 26 ? -15.086 -7.184 -5.223 1 78.12 26 ASN B C 1
ATOM 620 O O . ASN B 1 26 ? -14.398 -6.215 -5.555 1 78.12 26 ASN B O 1
ATOM 624 N N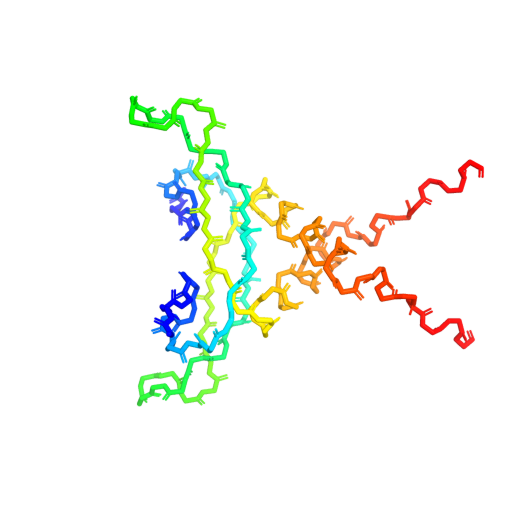 . PRO B 1 27 ? -16.438 -7.211 -5.367 1 80.75 27 PRO B N 1
ATOM 625 C CA . PRO B 1 27 ? -17.109 -6.172 -6.148 1 80.75 27 PRO B CA 1
ATOM 626 C C . PRO B 1 27 ? -17.047 -4.801 -5.48 1 80.75 27 PRO B C 1
ATOM 628 O O . PRO B 1 27 ? -17.172 -3.775 -6.156 1 80.75 27 PRO B O 1
ATOM 631 N N . GLU B 1 28 ? -16.953 -4.859 -4.125 1 80.56 28 GLU B N 1
ATOM 632 C CA . GLU B 1 28 ? -16.984 -3.566 -3.447 1 80.56 28 GLU B CA 1
ATOM 633 C C . GLU B 1 28 ? -15.602 -3.145 -2.982 1 80.56 28 GLU B C 1
ATOM 635 O O . GLU B 1 28 ? -15.438 -2.09 -2.365 1 80.56 28 GLU B O 1
ATOM 640 N N . GLY B 1 29 ? -14.656 -3.939 -3.215 1 87.88 29 GLY B N 1
ATOM 641 C CA . GLY B 1 29 ? -13.305 -3.672 -2.748 1 87.88 29 GLY B CA 1
ATOM 642 C C . GLY B 1 29 ? -12.727 -4.793 -1.903 1 87.88 29 GLY B C 1
ATOM 643 O O . GLY B 1 29 ? -13.406 -5.785 -1.636 1 87.88 29 GLY B O 1
ATOM 644 N N . ALA B 1 30 ? -11.453 -4.734 -1.696 1 90.31 30 ALA B N 1
ATOM 645 C CA . ALA B 1 30 ? -10.727 -5.695 -0.869 1 90.31 30 ALA B CA 1
ATOM 646 C C . ALA B 1 30 ? -9.898 -4.984 0.201 1 90.31 30 ALA B C 1
ATOM 648 O O . ALA B 1 30 ? -9.641 -3.783 0.099 1 90.31 30 ALA B O 1
ATOM 649 N N . TYR B 1 31 ? -9.648 -5.82 1.286 1 93.5 31 TYR B N 1
ATOM 650 C CA . TYR B 1 31 ? -8.789 -5.273 2.33 1 93.5 31 TYR B CA 1
ATOM 651 C C . TYR B 1 31 ? -7.359 -5.789 2.186 1 93.5 31 TYR B C 1
ATOM 653 O O . TYR B 1 31 ? -7.145 -6.965 1.893 1 93.5 31 TYR B O 1
ATOM 661 N N . LYS B 1 32 ? -6.418 -4.836 2.299 1 95.69 32 LYS B N 1
ATOM 662 C CA . LYS B 1 32 ? -4.988 -5.133 2.314 1 95.69 32 LYS B CA 1
ATOM 663 C C . LYS B 1 32 ? -4.359 -4.738 3.646 1 95.69 32 LYS B C 1
ATOM 665 O O . LYS B 1 32 ? -4.723 -3.715 4.23 1 95.69 32 LYS B O 1
ATOM 670 N N . GLY B 1 33 ? -3.424 -5.602 4.117 1 96.88 33 GLY B N 1
ATOM 671 C CA . GLY B 1 33 ? -2.752 -5.316 5.375 1 96.88 33 GLY B CA 1
ATOM 672 C C . GLY B 1 33 ? -1.386 -4.684 5.195 1 96.88 33 GLY B C 1
ATOM 673 O O . GLY B 1 33 ? -0.502 -5.27 4.562 1 96.88 33 GLY B O 1
ATOM 674 N N . LEU B 1 34 ? -1.21 -3.504 5.762 1 97.06 34 LEU B N 1
ATOM 675 C CA . LEU B 1 34 ? 0.066 -2.801 5.691 1 97.06 34 LEU B CA 1
ATOM 676 C C . LEU B 1 34 ? 0.655 -2.6 7.082 1 97.06 34 LEU B C 1
ATOM 678 O O . LEU B 1 34 ? -0.079 -2.357 8.039 1 97.06 34 LEU B O 1
ATOM 682 N N . CYS B 1 35 ? 1.927 -2.701 7.168 1 96 35 CYS B N 1
ATOM 683 C CA . CYS B 1 35 ? 2.574 -2.402 8.438 1 96 35 CYS B CA 1
ATOM 684 C C . CYS B 1 35 ? 2.65 -0.897 8.672 1 96 35 CYS B C 1
ATOM 686 O O . CYS B 1 35 ? 2.379 -0.11 7.762 1 96 35 CYS B O 1
ATOM 688 N N . GLN B 1 36 ? 3.002 -0.54 9.828 1 94.88 36 GLN B N 1
ATOM 689 C CA . GLN B 1 36 ? 3.01 0.871 10.195 1 94.88 36 GLN B CA 1
ATOM 690 C C . GLN B 1 36 ? 4.012 1.656 9.359 1 94.88 36 GLN B C 1
ATOM 692 O O . GLN B 1 36 ? 3.725 2.775 8.922 1 94.88 36 GLN B O 1
ATOM 697 N N . ASP B 1 37 ? 5.133 1.129 9.055 1 93.56 37 ASP B N 1
ATOM 698 C CA . ASP B 1 37 ? 6.18 1.824 8.312 1 93.56 37 ASP B CA 1
ATOM 699 C C . ASP B 1 37 ? 5.746 2.098 6.875 1 93.56 37 ASP B C 1
ATOM 701 O O . ASP B 1 37 ? 5.953 3.195 6.355 1 93.56 37 ASP B O 1
ATOM 705 N N . CYS B 1 38 ? 5.172 1.097 6.309 1 96.12 38 CYS B N 1
ATOM 706 C CA . CYS B 1 38 ? 4.711 1.271 4.934 1 96.12 38 CYS B CA 1
ATOM 707 C C . CYS B 1 38 ? 3.529 2.232 4.875 1 96.12 38 CYS B C 1
ATOM 709 O O . CYS B 1 38 ? 3.424 3.035 3.947 1 96.12 38 CYS B O 1
ATOM 711 N N . LEU B 1 39 ? 2.633 2.166 5.879 1 96.5 39 LEU B N 1
ATOM 712 C CA . LEU B 1 39 ? 1.506 3.09 5.918 1 96.5 39 LEU B CA 1
ATOM 713 C C . LEU B 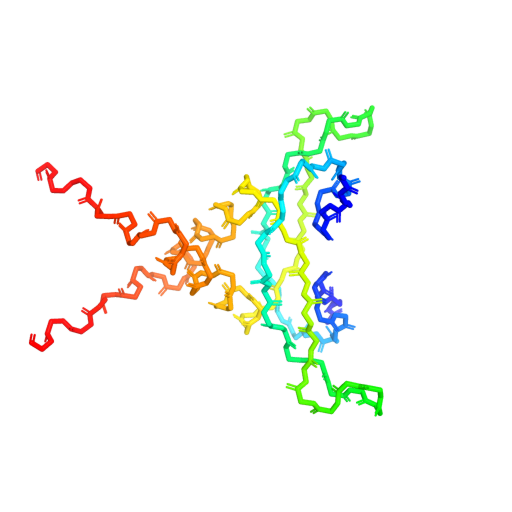1 39 ? 1.988 4.527 6.074 1 96.5 39 LEU B C 1
ATOM 715 O O . LEU B 1 39 ? 1.447 5.441 5.445 1 96.5 39 LEU B O 1
ATOM 719 N N . ALA B 1 40 ? 3.004 4.707 6.875 1 95.31 40 ALA B N 1
ATOM 720 C CA . ALA B 1 40 ? 3.584 6.035 7.055 1 95.31 40 ALA B CA 1
ATOM 721 C C . ALA B 1 40 ? 4.199 6.547 5.754 1 95.31 40 ALA B C 1
ATOM 723 O O . ALA B 1 40 ? 4.074 7.727 5.422 1 95.31 40 ALA B O 1
ATOM 724 N N . SER B 1 41 ? 4.848 5.656 5.074 1 95.81 41 SER B N 1
ATOM 725 C CA . SER B 1 41 ? 5.41 6.02 3.777 1 95.81 41 SER B CA 1
ATOM 726 C C . SER B 1 41 ? 4.32 6.438 2.799 1 95.81 41 SER B C 1
ATOM 728 O O . SER B 1 41 ? 4.504 7.371 2.018 1 95.81 41 SER B O 1
ATOM 730 N N . CYS B 1 42 ? 3.199 5.754 2.803 1 96.5 42 CYS B N 1
ATOM 731 C CA . CYS B 1 42 ? 2.07 6.09 1.942 1 96.5 42 CYS B CA 1
ATOM 732 C C . CYS B 1 42 ? 1.5 7.457 2.299 1 96.5 42 CYS B C 1
ATOM 734 O O . CYS B 1 42 ? 1.171 8.25 1.414 1 96.5 42 CYS B O 1
ATOM 736 N N . GLU B 1 43 ? 1.398 7.703 3.58 1 95.44 43 GLU B N 1
ATOM 737 C CA . GLU B 1 43 ? 0.892 8.992 4.047 1 95.44 43 GLU B CA 1
ATOM 738 C C . GLU B 1 43 ? 1.792 10.133 3.594 1 95.44 43 GLU B C 1
ATOM 740 O O . GLU B 1 43 ? 1.306 11.156 3.1 1 95.44 43 GLU B O 1
ATOM 745 N N . ALA B 1 44 ? 3.072 9.93 3.762 1 94.94 44 ALA B N 1
ATOM 746 C CA . ALA B 1 44 ? 4.035 10.945 3.34 1 94.94 44 ALA B CA 1
ATOM 747 C C . ALA B 1 44 ? 3.953 11.188 1.837 1 94.94 44 ALA B C 1
ATOM 749 O O . ALA B 1 44 ? 4 12.336 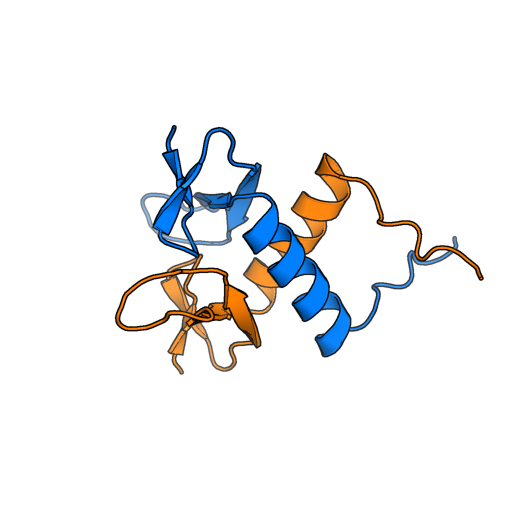1.384 1 94.94 44 ALA B O 1
ATOM 750 N N . ALA B 1 45 ? 3.816 10.164 1.093 1 95.94 45 ALA B N 1
ATOM 751 C CA . ALA B 1 45 ? 3.717 10.281 -0.359 1 95.94 45 ALA B CA 1
ATOM 752 C C . ALA B 1 45 ? 2.445 11.016 -0.764 1 95.94 45 ALA B C 1
ATOM 754 O O . ALA B 1 45 ? 2.465 11.844 -1.681 1 95.94 45 ALA B O 1
ATOM 755 N N . TYR B 1 46 ? 1.392 10.703 -0.099 1 95.06 46 TYR B N 1
ATOM 756 C CA . TYR B 1 46 ? 0.132 11.391 -0.373 1 95.06 46 TYR B CA 1
ATOM 757 C C . TYR B 1 46 ? 0.264 12.891 -0.145 1 95.06 46 TYR B C 1
ATOM 759 O O . TYR B 1 46 ? -0.13 13.688 -0.996 1 95.06 46 TYR B O 1
ATOM 767 N N . GLN B 1 47 ? 0.907 13.195 0.959 1 94.12 47 GLN B N 1
ATOM 768 C CA . GLN B 1 47 ? 1.052 14.602 1.329 1 94.12 47 GLN B CA 1
ATOM 769 C C . GLN B 1 47 ? 1.992 15.328 0.371 1 94.12 47 GLN B C 1
ATOM 771 O O . GLN B 1 47 ? 1.752 16.484 0.014 1 94.12 47 GLN B O 1
ATOM 776 N N . GLN B 1 48 ? 2.93 14.68 -0.048 1 94.81 48 GLN B N 1
ATOM 777 C CA . GLN B 1 48 ? 3.904 15.258 -0.965 1 94.81 48 GLN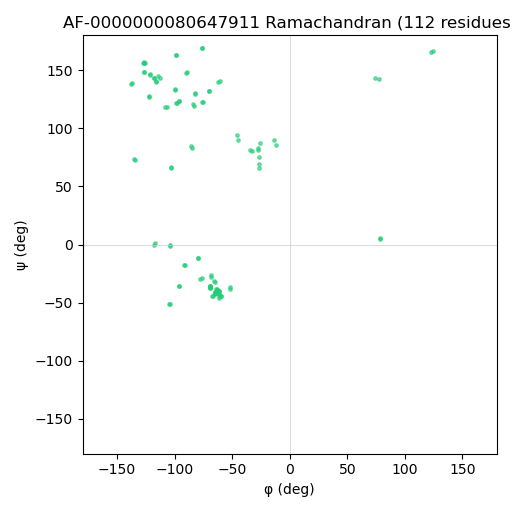 B CA 1
ATOM 778 C C . GLN B 1 48 ? 3.287 15.508 -2.338 1 94.81 48 GLN B C 1
ATOM 780 O O . GLN B 1 48 ? 3.59 16.516 -2.988 1 94.81 48 GLN B O 1
ATOM 785 N N . HIS B 1 49 ? 2.438 14.695 -2.801 1 94.75 49 HIS B N 1
ATOM 786 C CA . HIS B 1 49 ? 1.942 14.742 -4.172 1 94.75 49 HIS B CA 1
ATOM 787 C C . HIS B 1 49 ? 0.619 15.492 -4.254 1 94.75 49 HIS B C 1
ATOM 789 O O . HIS B 1 49 ? 0.321 16.125 -5.27 1 94.75 49 HIS B O 1
ATOM 795 N N . PHE B 1 50 ? -0.108 15.305 -3.268 1 91.62 50 PHE B N 1
ATOM 796 C CA . PHE B 1 50 ? -1.454 15.852 -3.355 1 91.62 50 PHE B CA 1
ATOM 797 C C . PHE B 1 50 ? -1.676 16.922 -2.285 1 91.62 50 PHE B C 1
ATOM 799 O O . PHE B 1 50 ? -2.648 17.672 -2.342 1 91.62 50 PHE B O 1
ATOM 806 N N . GLY B 1 51 ? -0.682 17.156 -1.56 1 77.12 51 GLY B N 1
ATOM 807 C CA . GLY B 1 51 ? -0.744 18.219 -0.566 1 77.12 51 GLY B CA 1
ATOM 808 C C . GLY B 1 51 ? -1.588 17.859 0.641 1 77.12 51 GLY B C 1
ATOM 809 O O . GLY B 1 51 ? -2.285 16.844 0.635 1 77.12 51 GLY B O 1
ATOM 810 N N . GLU B 1 52 ? -1.096 18.328 1.771 1 61.97 52 GLU B N 1
ATOM 811 C CA . GLU B 1 52 ? -1.811 18.125 3.029 1 61.97 52 GLU B CA 1
ATOM 812 C C . GLU B 1 52 ? -3.303 18.406 2.865 1 61.97 52 GLU B C 1
ATOM 814 O O . GLU B 1 52 ? -3.691 19.375 2.209 1 61.97 52 GLU B O 1
ATOM 819 N N . LYS B 1 53 ? -4.066 17.312 2.492 1 52.81 53 LYS B N 1
ATOM 820 C CA . LYS B 1 53 ? -5.469 17.703 2.549 1 52.81 53 LYS B CA 1
ATOM 821 C C . LYS B 1 53 ? -5.707 18.719 3.666 1 52.81 53 LYS B C 1
ATOM 823 O O . LYS B 1 53 ? -5.484 18.422 4.84 1 52.81 53 LYS B O 1
ATOM 828 N N . LYS B 1 54 ? -5.445 19.938 3.523 1 43.75 54 LYS B N 1
ATOM 829 C CA . LYS B 1 54 ? -6.008 20.891 4.484 1 43.75 54 LYS B CA 1
ATOM 830 C C . LYS B 1 54 ? -7.309 20.359 5.082 1 43.75 54 LYS B C 1
ATOM 832 O O . LYS B 1 54 ? -8.273 20.109 4.355 1 43.75 54 LYS B O 1
ATOM 837 N N . GLU B 1 55 ? -7.441 19.359 6.055 1 40.53 55 GLU B N 1
ATOM 838 C CA . GLU B 1 55 ? -8.727 19.422 6.75 1 40.53 55 GLU B CA 1
ATOM 839 C C . GLU B 1 55 ? -9.438 20.75 6.461 1 40.53 55 GLU B C 1
ATOM 841 O O . GLU B 1 55 ? -8.852 21.812 6.617 1 40.53 55 GLU B O 1
ATOM 846 N N . ALA B 1 56 ? -10.289 20.984 5.461 1 39.91 56 ALA B N 1
ATOM 847 C CA . ALA B 1 56 ? -11.211 22.125 5.512 1 39.91 56 ALA B CA 1
ATOM 848 C C . ALA B 1 56 ? -11.5 22.531 6.953 1 39.91 56 ALA B C 1
ATOM 850 O O . ALA B 1 56 ? -11.992 21.719 7.746 1 39.91 56 ALA B O 1
ATOM 851 N N . LYS B 1 57 ? -10.773 23.391 7.703 1 37.97 57 LYS B N 1
ATOM 852 C CA . LYS B 1 57 ? -11.305 24.219 8.773 1 37.97 57 LYS B CA 1
ATOM 853 C C . LYS B 1 57 ? -12.789 24.516 8.562 1 37.97 57 LYS B C 1
ATOM 855 O O . LYS B 1 57 ? -13.156 25.266 7.652 1 37.97 57 LYS B O 1
ATOM 860 N N . LYS B 1 58 ? -13.797 23.641 8.578 1 33.72 58 LYS B N 1
ATOM 861 C CA . LYS B 1 58 ? -15 24.312 9.055 1 33.72 58 LYS B CA 1
ATOM 862 C C . LYS B 1 58 ? -14.789 24.906 10.445 1 33.72 58 LYS B C 1
ATOM 864 O O . LYS B 1 58 ? -14.211 24.25 11.32 1 33.72 58 LYS B O 1
#

Organism: Methanothrix harundinacea (strain 6Ac) (NCBI:txid1110509)

pLDDT: mean 85.65, std 16.65, range [33.72, 97.12]

InterPro domains:
  IPR018288 F420-dehydrogenase, subunit FpoO [PF10621] (1-52)